Protein AF-A0A816UNJ0-F1 (afdb_monomer)

Foldseek 3Di:
DDDDDDDPPPDDPPPPDDDPPLDDDDDDDPVCQVVVVVVVCVVLVHDDDPLLEAEDACPDDLVNLVVQVCCSLAVPSGHHDYHPPVRYDPVSVVSNVVVNVVSVVVPRD

Radius of gyration: 15.41 Å; Cα contacts (8 Å, |Δi|>4): 72; chains: 1; bounding box: 51×32×36 Å

Sequence (109 aa):
MLTVQRAKQTKAIDVKNLPLKKILVVEKSHEGILRGILSLFQLTKGQPQVHHIFYCSDTTSWTEMRAFAYRCFYSQGALHQLIQPELLSALVQDQFTRFLHKLAKQQPK

pLDDT: mean 74.66, std 22.76, range [25.06, 97.19]

Organism: NCBI:txid392030

Mean predicted aligned error: 10.74 Å

Solvent-accessible surface area (backbone atoms only — not comparable to full-atom values): 7078 Å² total; per-residue (Å²): 136,88,83,82,79,74,82,79,70,84,62,86,78,70,93,64,93,64,82,78,71,95,71,87,89,82,92,64,58,82,92,37,44,69,59,51,56,52,50,52,28,62,74,69,73,42,81,88,47,77,92,30,54,45,78,49,34,71,80,54,50,60,69,57,53,53,54,49,50,50,48,56,51,67,46,82,93,59,75,62,44,78,39,58,68,83,41,37,40,72,68,44,50,53,54,48,52,56,47,51,53,53,51,65,73,64,63,64,117

Secondary structure (DSSP, 8-state):
---------SS----SS----S-------GGGHHHHHHHHHHHHTPPP-GGGEEE--TT--HHHHHHHHHHHHHSTT---EEE-GGGS-HHHHHHHHHHHHHHHHT---

Structure (mmCIF, N/CA/C/O backbone):
data_AF-A0A816UNJ0-F1
#
_entry.id   AF-A0A816UNJ0-F1
#
loop_
_atom_site.group_PDB
_atom_site.id
_atom_site.type_symbol
_atom_site.label_atom_id
_atom_site.label_alt_id
_atom_site.label_comp_id
_atom_site.label_asym_id
_atom_site.label_entity_id
_atom_site.label_seq_id
_atom_site.pdbx_PDB_ins_code
_atom_site.Cartn_x
_atom_site.Cartn_y
_atom_site.Cartn_z
_atom_site.occupancy
_atom_site.B_iso_or_equiv
_atom_site.auth_seq_id
_atom_site.auth_comp_id
_atom_site.auth_asym_id
_atom_site.auth_atom_id
_atom_site.pdbx_PDB_model_num
ATOM 1 N N . MET A 1 1 ? 34.160 7.193 11.539 1.00 28.81 1 MET A N 1
ATOM 2 C CA . MET A 1 1 ? 33.581 8.439 12.088 1.00 28.81 1 MET A CA 1
ATOM 3 C C . MET A 1 1 ? 32.114 8.474 11.662 1.00 28.81 1 MET A C 1
ATOM 5 O O . MET A 1 1 ? 31.850 8.555 10.472 1.00 28.81 1 MET A O 1
ATOM 9 N N . LEU A 1 2 ? 31.176 8.220 12.583 1.00 25.06 2 LEU A N 1
ATOM 10 C CA . LEU A 1 2 ? 29.743 8.056 12.286 1.00 25.06 2 LEU A CA 1
ATOM 11 C C . LEU A 1 2 ? 29.049 9.422 12.270 1.00 25.06 2 LEU A C 1
ATOM 13 O O . LEU A 1 2 ? 28.820 10.012 13.324 1.00 25.06 2 LEU A O 1
ATOM 17 N N . THR A 1 3 ? 28.691 9.907 11.084 1.00 25.92 3 THR A N 1
ATOM 18 C CA . THR A 1 3 ? 27.916 11.142 10.927 1.00 25.92 3 THR A CA 1
ATOM 19 C C . THR A 1 3 ? 26.438 10.786 10.809 1.00 25.92 3 THR A C 1
ATOM 21 O O . THR A 1 3 ? 25.934 10.461 9.737 1.00 25.92 3 THR A O 1
ATOM 24 N N . VAL A 1 4 ? 25.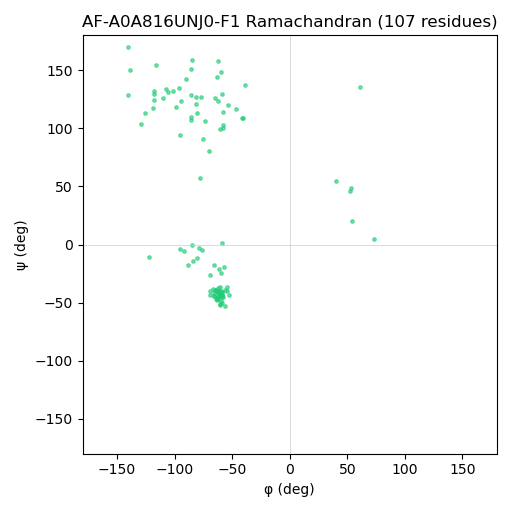738 10.809 11.942 1.00 33.47 4 VAL A N 1
ATOM 25 C CA . VAL A 1 4 ? 24.281 10.661 12.006 1.00 33.47 4 VAL A CA 1
ATOM 26 C C . VAL A 1 4 ? 23.645 11.954 11.497 1.00 33.47 4 VAL A C 1
ATOM 28 O O . VAL A 1 4 ? 23.654 12.970 12.190 1.00 33.47 4 VAL A O 1
ATOM 31 N N . GLN A 1 5 ? 23.077 11.933 10.290 1.00 28.61 5 GLN A N 1
ATOM 32 C CA . GLN A 1 5 ? 22.243 13.034 9.817 1.00 28.61 5 GLN A CA 1
ATOM 33 C C . GLN A 1 5 ? 20.802 12.835 10.296 1.00 28.61 5 GLN A C 1
ATOM 35 O O . GLN A 1 5 ? 20.090 11.916 9.892 1.00 28.61 5 GLN A O 1
ATOM 40 N N . ARG A 1 6 ? 20.424 13.716 11.229 1.00 30.94 6 ARG A N 1
ATOM 41 C CA . ARG A 1 6 ? 19.077 13.951 11.756 1.00 30.94 6 ARG A CA 1
ATOM 42 C C . ARG A 1 6 ? 18.021 13.872 10.656 1.00 30.94 6 ARG A C 1
ATOM 44 O O . ARG A 1 6 ? 18.165 14.487 9.602 1.00 30.94 6 ARG A O 1
ATOM 51 N N . ALA A 1 7 ? 16.907 13.220 10.984 1.00 31.23 7 ALA A N 1
ATOM 52 C CA . ALA A 1 7 ? 15.644 13.436 10.302 1.00 31.23 7 ALA A CA 1
ATOM 53 C C . ALA A 1 7 ? 15.403 14.948 10.180 1.00 31.23 7 ALA A C 1
ATOM 55 O O . ALA A 1 7 ? 15.289 15.643 11.193 1.00 31.23 7 ALA A O 1
ATOM 56 N N . LYS A 1 8 ? 15.351 15.465 8.948 1.00 28.70 8 LYS A N 1
ATOM 57 C CA . LYS A 1 8 ? 14.748 16.770 8.690 1.00 28.70 8 LYS A CA 1
ATOM 58 C C . LYS A 1 8 ? 13.289 16.649 9.123 1.00 28.70 8 LYS A C 1
ATOM 60 O O . LYS A 1 8 ? 12.468 16.078 8.417 1.00 28.70 8 LYS A O 1
ATOM 65 N N . GLN A 1 9 ? 12.995 17.140 10.324 1.00 34.03 9 GLN A N 1
ATOM 66 C CA . GLN A 1 9 ? 11.648 17.512 10.728 1.00 34.03 9 GLN A CA 1
ATOM 67 C C . GLN A 1 9 ? 11.171 18.566 9.733 1.00 34.03 9 GLN A C 1
ATOM 69 O O . GLN A 1 9 ? 11.543 19.738 9.823 1.00 34.03 9 GLN A O 1
ATOM 74 N N . THR A 1 10 ? 10.366 18.156 8.760 1.00 31.73 10 THR A N 1
ATOM 75 C CA . THR A 1 10 ? 9.608 19.071 7.913 1.00 31.73 10 THR A CA 1
ATOM 76 C C . THR A 1 10 ? 8.521 19.701 8.780 1.00 31.73 10 THR A C 1
ATOM 78 O O . THR A 1 10 ? 7.384 19.253 8.776 1.00 31.73 10 THR A O 1
ATOM 81 N N . LYS A 1 11 ? 8.914 20.720 9.559 1.00 27.59 11 LYS A N 1
ATOM 82 C CA . LYS A 1 11 ? 8.125 21.419 10.588 1.00 27.59 11 LYS A CA 1
ATOM 83 C C . LYS A 1 11 ? 7.656 20.498 11.724 1.00 27.59 11 LYS A C 1
ATOM 85 O O . LYS A 1 11 ? 7.230 19.371 11.519 1.00 27.59 11 LYS A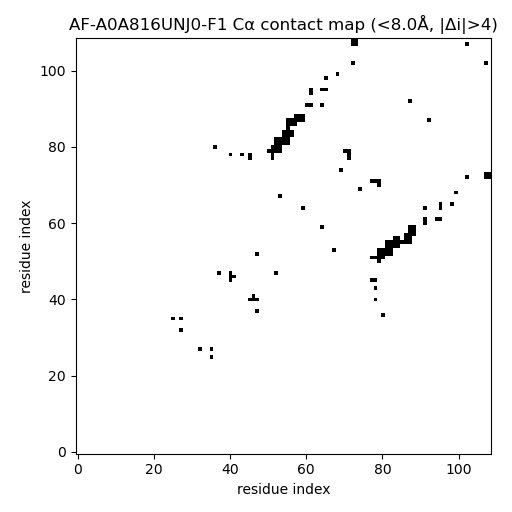 O 1
ATOM 90 N N . ALA A 1 12 ? 7.791 20.988 12.953 1.00 28.42 12 ALA A N 1
ATOM 91 C CA . ALA A 1 12 ? 7.327 20.334 14.168 1.00 28.42 12 ALA A CA 1
ATOM 92 C C . ALA A 1 12 ? 5.936 19.703 13.970 1.00 28.42 12 ALA A C 1
ATOM 94 O O . ALA A 1 12 ? 4.935 20.409 13.861 1.00 28.42 12 ALA A O 1
ATOM 95 N N . ILE A 1 13 ? 5.874 18.371 13.923 1.00 42.16 13 ILE A N 1
ATOM 96 C CA . ILE A 1 13 ? 4.634 17.668 14.229 1.00 42.16 13 ILE A CA 1
ATOM 97 C C . ILE A 1 13 ? 4.542 17.764 15.744 1.00 42.16 13 ILE A C 1
ATOM 99 O O . ILE A 1 13 ? 5.148 16.977 16.468 1.00 42.16 13 ILE A O 1
ATOM 103 N N . ASP A 1 14 ? 3.887 18.826 16.201 1.00 29.09 14 ASP A N 1
ATOM 104 C CA . ASP A 1 14 ? 3.458 18.979 17.579 1.00 29.09 14 ASP A CA 1
ATOM 105 C C . ASP A 1 14 ? 2.557 17.781 17.892 1.00 29.09 14 ASP A C 1
ATOM 107 O O . ASP A 1 14 ? 1.427 17.672 17.411 1.00 29.09 14 ASP A O 1
ATOM 111 N N . VAL A 1 15 ? 3.103 16.807 18.623 1.00 41.19 15 VAL A N 1
ATOM 112 C CA . VAL A 1 15 ? 2.379 15.626 19.107 1.00 41.19 15 VAL A CA 1
ATOM 113 C C . VAL A 1 15 ? 1.550 16.054 20.320 1.00 41.19 15 VAL A C 1
ATOM 115 O O . VAL A 1 15 ? 1.706 15.549 21.429 1.00 41.19 15 VAL A O 1
ATOM 118 N N . LYS A 1 16 ? 0.682 17.045 20.117 1.00 29.97 16 LYS A N 1
ATOM 119 C CA . LYS A 1 16 ? -0.340 17.478 21.063 1.00 29.97 16 LYS A CA 1
ATOM 120 C C . LYS A 1 16 ? -1.672 17.532 20.325 1.00 29.97 16 LYS A C 1
ATOM 122 O O . LYS A 1 16 ? -1.940 18.439 19.549 1.00 29.97 16 LYS A O 1
ATOM 127 N N . ASN A 1 17 ? -2.498 16.520 20.586 1.00 34.38 17 ASN A N 1
ATOM 128 C CA . ASN A 1 17 ? -3.949 16.524 20.381 1.00 34.38 17 ASN A CA 1
ATOM 129 C C . ASN A 1 17 ? -4.465 16.935 18.989 1.00 34.38 17 ASN A C 1
ATOM 131 O O . ASN A 1 17 ? -5.443 17.671 18.885 1.00 34.38 17 ASN A O 1
ATOM 135 N N . LEU A 1 18 ? -3.877 16.409 17.914 1.00 33.72 18 LEU A N 1
ATOM 136 C CA . LEU A 1 18 ? -4.534 16.389 16.604 1.00 33.72 18 LEU A CA 1
ATOM 137 C C . LEU A 1 18 ? -5.102 14.983 16.365 1.00 33.72 18 LEU A C 1
ATOM 139 O O . LEU A 1 18 ? -4.375 14.012 16.593 1.00 33.72 18 LEU A O 1
ATOM 143 N N . PRO A 1 19 ? -6.371 14.840 15.931 1.00 37.47 19 PRO A N 1
ATOM 144 C CA . PRO A 1 19 ? -6.943 13.535 15.616 1.00 37.47 19 PRO A CA 1
ATOM 145 C C . PRO A 1 19 ? -6.005 12.847 14.625 1.00 37.47 19 PRO A C 1
ATOM 147 O O . PRO A 1 19 ? -5.697 13.426 13.581 1.00 37.47 19 PRO A O 1
ATOM 150 N N . LEU A 1 20 ? -5.481 11.677 15.010 1.00 41.88 20 LEU A N 1
ATOM 151 C CA . LEU A 1 20 ? -4.479 10.915 14.261 1.00 41.88 20 LEU A CA 1
ATOM 152 C C . LEU A 1 20 ? -4.814 10.962 12.767 1.00 41.88 20 LEU A C 1
ATOM 154 O O . LEU A 1 20 ? -5.797 10.367 12.322 1.00 41.88 20 LEU A O 1
ATOM 158 N N . LYS A 1 21 ? -4.012 11.698 11.985 1.00 45.50 21 LYS A N 1
ATOM 159 C CA . LYS A 1 21 ? -4.106 11.645 10.526 1.00 45.50 21 LYS A CA 1
ATOM 160 C C . LYS A 1 21 ? -3.877 10.181 10.149 1.00 45.50 21 LYS A C 1
ATOM 162 O O . LYS A 1 21 ? -2.790 9.663 10.378 1.00 45.50 21 LYS A O 1
ATOM 167 N N . LYS A 1 22 ? -4.910 9.522 9.606 1.00 59.69 22 LYS A N 1
ATOM 168 C CA . LYS A 1 22 ? -4.972 8.074 9.307 1.00 59.69 22 LYS A CA 1
ATOM 169 C C . LYS A 1 22 ? -3.880 7.575 8.325 1.00 59.69 22 LYS A C 1
ATOM 171 O O . LYS A 1 22 ? -3.875 6.401 7.979 1.00 59.69 22 LYS A O 1
ATOM 176 N N . ILE A 1 23 ? -2.979 8.442 7.847 1.00 63.88 23 ILE A N 1
ATOM 177 C CA . ILE A 1 23 ? -1.970 8.154 6.818 1.00 63.88 23 ILE A CA 1
ATOM 178 C C . 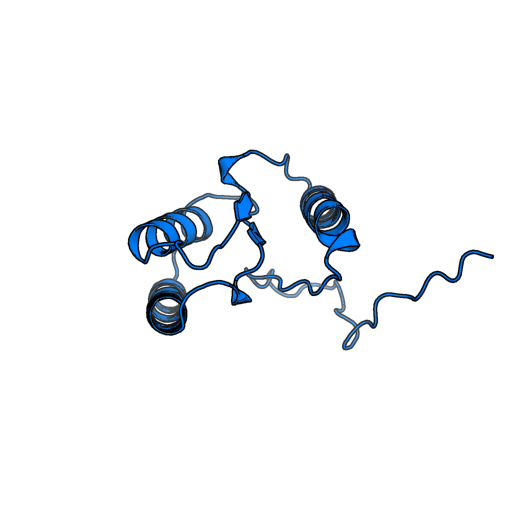ILE A 1 23 ? -0.645 8.839 7.190 1.00 63.88 23 ILE A C 1
ATOM 180 O O . ILE A 1 23 ? -0.617 10.047 7.435 1.00 63.88 23 ILE A O 1
ATOM 184 N N . LEU A 1 24 ? 0.450 8.071 7.192 1.00 65.44 24 LEU A N 1
ATOM 185 C CA . LEU A 1 24 ? 1.824 8.539 7.401 1.00 65.44 24 LEU A CA 1
ATOM 186 C C . LEU A 1 24 ? 2.651 8.240 6.145 1.00 65.44 24 LEU A C 1
ATOM 188 O O . LEU A 1 24 ? 2.624 7.116 5.650 1.00 65.44 24 LEU A O 1
ATOM 192 N N . VAL A 1 25 ? 3.400 9.227 5.655 1.00 67.38 25 VAL A N 1
ATOM 193 C CA . VAL A 1 25 ? 4.360 9.053 4.553 1.00 67.38 25 VAL A CA 1
ATOM 194 C C . VAL A 1 25 ? 5.762 9.174 5.133 1.00 67.38 25 VAL A C 1
ATOM 196 O O . VAL A 1 25 ? 6.065 10.153 5.817 1.00 67.38 25 VAL A O 1
ATOM 199 N N . VAL A 1 26 ? 6.605 8.168 4.897 1.00 69.56 26 VAL A N 1
ATOM 200 C CA . VAL A 1 26 ? 7.983 8.136 5.394 1.00 69.56 26 VAL A CA 1
ATOM 201 C C . VAL A 1 26 ? 8.932 7.913 4.229 1.00 69.56 26 VAL A C 1
ATOM 203 O O . VAL A 1 26 ? 8.964 6.838 3.641 1.00 69.56 26 VAL A O 1
ATOM 206 N N . GLU A 1 27 ? 9.743 8.923 3.938 1.00 66.12 27 GLU A N 1
ATOM 207 C CA . GLU A 1 27 ? 10.812 8.830 2.948 1.00 66.12 27 GLU A CA 1
ATOM 208 C C . GLU A 1 27 ? 12.081 8.267 3.604 1.00 66.12 27 GLU A C 1
ATOM 210 O O . GLU A 1 27 ? 12.534 8.742 4.655 1.00 66.12 27 GLU A O 1
ATOM 215 N N . LYS A 1 28 ? 12.659 7.226 3.000 1.00 67.00 28 LYS A N 1
ATOM 216 C CA . LYS A 1 28 ? 13.928 6.615 3.417 1.00 67.00 28 LYS A CA 1
ATOM 217 C C . LYS A 1 28 ? 14.767 6.276 2.192 1.00 67.00 28 LYS A C 1
ATOM 219 O O . LYS A 1 28 ? 14.227 5.953 1.141 1.00 67.00 28 LYS A O 1
ATOM 224 N N . SER A 1 29 ? 16.090 6.304 2.354 1.00 69.38 29 SER A N 1
ATOM 225 C CA . SER A 1 29 ? 16.998 5.661 1.404 1.00 69.38 29 SER A CA 1
ATOM 226 C C . SER A 1 29 ? 16.751 4.148 1.377 1.00 69.38 29 SER A C 1
ATOM 228 O O . SER A 1 29 ? 16.238 3.587 2.349 1.00 69.38 29 SER A O 1
ATOM 230 N N . HIS A 1 30 ? 17.149 3.482 0.291 1.00 65.12 30 HIS A N 1
ATOM 231 C CA . HIS A 1 30 ? 16.939 2.042 0.099 1.00 65.12 30 HIS A CA 1
ATOM 232 C C . HIS A 1 30 ? 17.460 1.199 1.283 1.00 65.12 30 HIS A C 1
ATOM 234 O O . HIS A 1 30 ? 16.742 0.360 1.823 1.00 65.12 30 HIS A O 1
ATOM 240 N N . GLU A 1 31 ? 18.653 1.516 1.795 1.00 70.88 31 GLU A N 1
ATOM 241 C CA . GLU A 1 31 ? 19.258 0.849 2.963 1.00 70.88 31 GLU A CA 1
ATOM 242 C C . GLU A 1 31 ? 18.493 1.081 4.284 1.00 70.88 31 GLU A C 1
ATOM 244 O O . GLU A 1 31 ? 18.664 0.360 5.268 1.00 70.88 31 GLU A O 1
ATOM 249 N N . GLY A 1 32 ? 17.637 2.105 4.328 1.00 76.38 32 GLY A N 1
ATOM 250 C CA . GLY A 1 32 ? 16.869 2.509 5.501 1.00 76.38 32 GLY A CA 1
ATOM 251 C C . GLY A 1 32 ? 15.450 1.945 5.569 1.00 76.38 32 GLY A C 1
ATOM 252 O O . GLY A 1 32 ? 14.780 2.190 6.575 1.00 76.38 32 GLY A O 1
ATOM 253 N N . ILE A 1 33 ? 14.981 1.211 4.550 1.00 80.38 33 ILE A N 1
ATOM 254 C CA . ILE A 1 33 ? 13.584 0.750 4.449 1.00 80.38 33 ILE A CA 1
ATOM 255 C C . ILE A 1 33 ? 13.211 -0.150 5.630 1.00 80.38 33 ILE A C 1
ATOM 257 O O . ILE A 1 33 ? 12.249 0.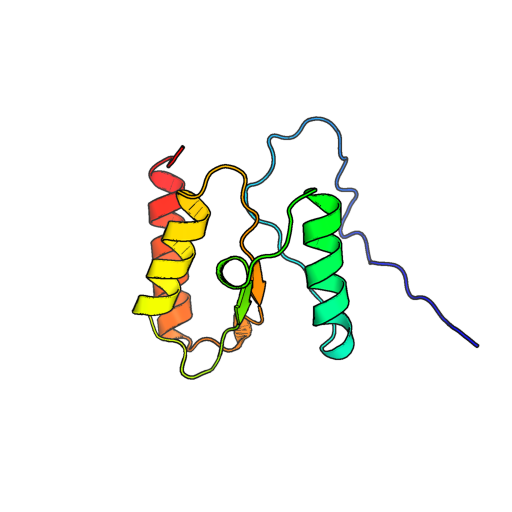144 6.337 1.00 80.38 33 ILE A O 1
ATOM 261 N N . LEU A 1 34 ? 14.006 -1.188 5.920 1.00 81.25 34 LEU A N 1
ATOM 262 C CA . LEU A 1 34 ? 13.733 -2.112 7.033 1.00 81.25 34 LEU A CA 1
ATOM 263 C C . LEU A 1 34 ? 13.665 -1.386 8.383 1.00 81.25 34 LEU A C 1
ATOM 265 O O . LEU A 1 34 ? 12.752 -1.615 9.176 1.00 81.25 34 LEU A O 1
ATOM 269 N N . ARG A 1 35 ? 14.596 -0.455 8.632 1.00 82.12 35 ARG A N 1
ATOM 270 C CA . ARG A 1 35 ? 14.582 0.362 9.856 1.00 82.12 35 ARG A CA 1
ATOM 271 C C . ARG A 1 35 ? 13.347 1.256 9.910 1.00 82.12 35 ARG A C 1
ATOM 273 O O . ARG A 1 35 ? 12.770 1.413 10.983 1.00 82.12 35 ARG A O 1
ATOM 280 N N . GLY A 1 36 ? 12.939 1.828 8.777 1.00 82.19 36 GLY A N 1
ATOM 281 C CA . GLY A 1 36 ? 11.713 2.614 8.647 1.00 82.19 36 GLY A CA 1
ATOM 282 C C . GLY A 1 36 ? 10.468 1.808 9.012 1.00 82.19 36 GLY A C 1
ATOM 283 O O . GLY A 1 36 ? 9.707 2.235 9.880 1.00 82.19 36 GLY A O 1
ATOM 284 N N . ILE A 1 37 ? 10.326 0.614 8.428 1.00 84.31 37 ILE A N 1
ATOM 285 C CA . ILE A 1 37 ? 9.209 -0.305 8.685 1.00 84.31 37 ILE A CA 1
ATOM 286 C C . ILE A 1 37 ? 9.108 -0.630 10.176 1.00 84.31 37 ILE A C 1
ATOM 288 O O . ILE A 1 37 ? 8.049 -0.445 10.781 1.00 84.31 37 ILE A O 1
ATOM 292 N N . LEU A 1 38 ? 10.213 -1.081 10.780 1.00 84.31 38 LEU A N 1
ATOM 293 C CA . LEU A 1 38 ? 10.246 -1.496 12.185 1.00 84.31 38 LEU A CA 1
ATOM 294 C C . LEU A 1 38 ? 9.985 -0.326 13.142 1.00 84.31 38 LEU A C 1
ATOM 296 O O . LEU A 1 38 ? 9.250 -0.482 14.116 1.00 84.31 38 LEU A O 1
ATOM 300 N N . SER A 1 39 ? 10.522 0.858 12.835 1.00 83.75 39 SER A N 1
ATOM 301 C CA . SER A 1 39 ? 10.317 2.062 13.653 1.00 83.75 39 SER A CA 1
ATOM 302 C C . SER A 1 39 ? 8.843 2.472 13.705 1.00 83.75 39 SER A C 1
ATOM 304 O O . SER A 1 39 ? 8.362 2.900 14.751 1.00 83.75 39 SER A O 1
ATOM 306 N N . LEU A 1 40 ? 8.103 2.324 12.600 1.00 82.56 40 LEU A N 1
ATOM 307 C CA . LEU A 1 40 ? 6.676 2.649 12.547 1.00 82.56 40 LEU A CA 1
ATOM 308 C C . LEU A 1 40 ? 5.821 1.676 13.368 1.00 82.56 40 LEU A C 1
ATOM 310 O O . LEU A 1 40 ? 4.911 2.108 14.078 1.00 82.56 40 LEU A O 1
ATOM 314 N N . PHE A 1 41 ? 6.131 0.379 13.334 1.00 85.38 41 PHE A N 1
ATOM 315 C CA . PHE A 1 41 ? 5.461 -0.603 14.193 1.00 85.38 41 PHE A CA 1
ATOM 316 C C . PHE A 1 41 ? 5.761 -0.369 15.676 1.00 85.38 41 PHE A C 1
ATOM 318 O O . PHE A 1 41 ? 4.845 -0.380 16.497 1.00 85.38 41 PHE A O 1
ATOM 325 N N . GLN A 1 42 ? 7.011 -0.047 16.016 1.00 84.19 42 GLN A N 1
ATOM 326 C CA . GLN A 1 42 ? 7.386 0.303 17.386 1.00 84.19 42 GLN A CA 1
ATOM 327 C C . GLN A 1 42 ? 6.646 1.559 17.877 1.00 84.19 42 GLN A C 1
ATOM 329 O O . GLN A 1 42 ? 6.131 1.569 18.995 1.00 84.19 42 GLN A O 1
ATOM 334 N N . LEU A 1 43 ? 6.539 2.597 17.038 1.00 81.88 43 LEU A N 1
ATOM 335 C CA . LEU A 1 43 ? 5.829 3.838 17.364 1.00 81.88 43 LEU A CA 1
ATOM 336 C C . LEU A 1 43 ? 4.328 3.607 17.590 1.00 81.88 43 LEU A C 1
ATOM 338 O O . LEU A 1 43 ? 3.738 4.186 18.499 1.00 81.88 43 LEU A O 1
ATOM 342 N N . THR A 1 44 ? 3.714 2.753 16.771 1.00 78.94 44 THR A N 1
ATOM 343 C CA . THR A 1 44 ? 2.279 2.432 16.846 1.00 78.94 44 THR A CA 1
ATOM 344 C C . THR A 1 44 ? 1.953 1.332 17.856 1.00 78.94 44 THR A C 1
ATOM 346 O O . THR A 1 44 ? 0.783 1.006 18.034 1.00 78.94 44 THR A O 1
ATOM 349 N N . LYS A 1 45 ? 2.965 0.775 18.541 1.00 80.94 45 LYS A N 1
ATOM 350 C CA . LYS A 1 45 ? 2.850 -0.385 19.444 1.00 80.94 45 LYS A CA 1
ATOM 351 C C . LYS A 1 45 ? 2.200 -1.614 18.783 1.00 80.94 45 LYS A C 1
ATOM 353 O O . LYS A 1 45 ? 1.697 -2.492 19.480 1.00 80.94 45 LYS A O 1
ATOM 358 N N . GLY A 1 46 ? 2.203 -1.679 17.452 1.00 78.31 46 GLY A N 1
ATOM 359 C CA . GLY A 1 46 ? 1.648 -2.788 16.682 1.00 78.31 46 GLY A CA 1
ATOM 360 C C . GLY A 1 46 ? 2.698 -3.863 16.431 1.00 78.31 46 GLY A C 1
ATOM 361 O O . GLY A 1 46 ? 3.859 -3.551 16.167 1.00 78.31 46 GLY A O 1
ATOM 362 N N . GLN A 1 47 ? 2.301 -5.135 16.471 1.00 81.19 47 GLN A N 1
ATOM 363 C CA . GLN A 1 47 ? 3.175 -6.213 16.013 1.00 81.19 47 GLN A CA 1
ATOM 364 C C . GLN A 1 47 ? 3.106 -6.328 14.479 1.00 81.19 47 GLN A C 1
ATOM 366 O O . GLN A 1 47 ? 2.007 -6.431 13.921 1.00 81.19 47 GLN A O 1
ATOM 371 N N . PRO A 1 48 ? 4.251 -6.306 13.771 1.00 79.81 48 PRO A N 1
ATOM 372 C CA . PRO A 1 48 ? 4.266 -6.512 12.331 1.00 79.81 48 PRO A CA 1
ATOM 373 C C . PRO A 1 48 ? 3.796 -7.930 12.006 1.00 79.81 48 PRO A C 1
ATOM 375 O O . PRO A 1 48 ? 4.349 -8.909 12.499 1.00 79.81 48 PRO A O 1
ATOM 378 N N . GLN A 1 49 ? 2.797 -8.036 11.136 1.00 84.75 49 GLN A N 1
ATOM 379 C CA . GLN A 1 49 ? 2.395 -9.293 10.515 1.00 84.75 49 GLN A CA 1
ATOM 380 C C . GLN A 1 49 ? 2.627 -9.172 9.013 1.00 84.75 49 GLN A C 1
ATOM 382 O O . GLN A 1 49 ? 2.614 -8.068 8.469 1.00 84.75 49 GLN A O 1
ATOM 387 N N . VAL A 1 50 ? 2.833 -10.297 8.327 1.00 81.69 50 VAL A N 1
ATOM 388 C CA . VAL A 1 50 ? 3.161 -10.299 6.888 1.00 81.69 50 VAL A CA 1
ATOM 389 C C . VAL A 1 50 ? 2.120 -9.522 6.074 1.00 81.69 50 VAL A C 1
ATOM 391 O O . VAL A 1 50 ? 2.476 -8.724 5.219 1.00 81.69 50 VAL A O 1
ATOM 394 N N . HIS A 1 51 ? 0.833 -9.653 6.400 1.00 83.00 51 HIS A N 1
ATOM 395 C CA . HIS A 1 51 ? -0.249 -8.960 5.692 1.00 83.00 51 HIS A CA 1
ATOM 396 C C . HIS A 1 51 ? -0.398 -7.463 6.044 1.00 83.00 51 HIS A C 1
ATOM 398 O O . HIS A 1 51 ? -1.227 -6.767 5.447 1.00 83.00 51 HIS A O 1
ATOM 404 N N . HIS A 1 52 ? 0.381 -6.954 7.005 1.00 88.31 52 HIS A N 1
ATOM 405 C CA . HIS A 1 52 ? 0.462 -5.529 7.332 1.00 88.31 52 HIS A CA 1
ATOM 406 C C . HIS A 1 52 ? 1.443 -4.773 6.431 1.00 88.31 52 HIS A C 1
ATOM 408 O O . HIS A 1 52 ? 1.407 -3.547 6.403 1.00 88.31 52 HIS A O 1
ATOM 414 N N . ILE A 1 53 ? 2.304 -5.467 5.687 1.00 90.62 53 ILE A N 1
ATOM 415 C CA . ILE A 1 53 ? 3.304 -4.853 4.814 1.00 90.62 53 ILE A CA 1
ATOM 416 C C . ILE A 1 53 ? 2.993 -5.272 3.381 1.00 90.62 53 ILE A C 1
ATOM 418 O O . ILE A 1 53 ? 2.906 -6.459 3.082 1.00 90.62 53 ILE A O 1
ATOM 422 N N . PHE A 1 54 ? 2.824 -4.301 2.490 1.00 92.94 54 PHE A N 1
ATOM 423 C CA . PHE A 1 54 ? 2.634 -4.550 1.067 1.00 92.94 54 PHE A CA 1
ATOM 424 C C . PHE A 1 54 ? 3.773 -3.903 0.286 1.00 92.94 54 PHE A C 1
ATOM 426 O O . PHE A 1 54 ? 3.937 -2.685 0.332 1.00 92.94 54 PHE A O 1
ATOM 433 N N . TYR A 1 55 ? 4.567 -4.717 -0.403 1.00 92.12 55 TYR A N 1
ATOM 434 C CA . TYR A 1 55 ? 5.673 -4.255 -1.236 1.00 92.12 55 TYR A CA 1
ATOM 435 C C . TYR A 1 55 ? 5.205 -4.101 -2.681 1.00 92.12 55 TYR A C 1
ATOM 437 O O . TYR A 1 55 ? 4.685 -5.054 -3.256 1.00 92.12 55 TYR A O 1
ATOM 445 N N . CYS A 1 56 ? 5.362 -2.905 -3.246 1.00 93.75 56 CYS A N 1
ATOM 446 C CA . CYS A 1 56 ? 4.961 -2.625 -4.618 1.00 93.75 56 CYS A CA 1
ATOM 447 C C . CYS A 1 56 ? 6.067 -2.995 -5.607 1.00 93.75 56 CYS A C 1
ATOM 449 O O . CYS A 1 56 ? 7.256 -2.895 -5.318 1.00 93.75 56 CYS A O 1
ATOM 451 N N . SER A 1 57 ? 5.642 -3.353 -6.807 1.00 94.31 57 SER A N 1
ATOM 452 C CA . SER A 1 57 ? 6.465 -3.627 -7.979 1.00 94.31 57 SER A CA 1
ATOM 453 C C . SER A 1 57 ? 5.783 -3.066 -9.228 1.00 94.31 57 SER A C 1
ATOM 455 O O . SER A 1 57 ? 4.599 -2.716 -9.207 1.00 94.31 57 SER A O 1
ATOM 457 N N . ASP A 1 58 ? 6.508 -3.060 -10.341 1.00 93.62 58 ASP A N 1
ATOM 458 C CA . ASP A 1 58 ? 5.989 -2.751 -11.680 1.00 93.62 58 ASP A CA 1
ATOM 459 C C . ASP A 1 58 ? 4.859 -3.694 -12.139 1.00 93.62 58 ASP A C 1
ATOM 461 O O . ASP A 1 58 ? 4.010 -3.327 -12.950 1.00 93.62 58 ASP A O 1
ATOM 465 N N . THR A 1 59 ? 4.827 -4.898 -11.575 1.00 96.00 59 THR A N 1
ATOM 466 C CA . THR A 1 59 ? 3.839 -5.956 -11.814 1.00 96.00 59 THR A CA 1
ATOM 467 C C . THR A 1 59 ? 2.650 -5.919 -10.855 1.00 96.00 59 THR A C 1
ATOM 469 O O . THR A 1 59 ? 1.698 -6.675 -11.045 1.00 96.00 59 THR A O 1
ATOM 472 N N . THR A 1 60 ? 2.664 -5.041 -9.846 1.00 96.94 60 THR A N 1
ATOM 473 C CA . THR A 1 60 ? 1.557 -4.917 -8.891 1.00 96.94 60 THR A CA 1
ATOM 474 C C . THR A 1 60 ? 0.277 -4.486 -9.605 1.00 96.94 60 THR A C 1
ATOM 476 O O . THR A 1 60 ? 0.205 -3.436 -10.250 1.00 96.94 60 THR A O 1
ATOM 479 N N . SER A 1 61 ? -0.767 -5.293 -9.457 1.00 97.19 61 SER A N 1
ATOM 480 C CA . SER A 1 61 ? -2.046 -5.107 -10.126 1.00 97.19 61 SER A CA 1
ATOM 481 C C . SER A 1 61 ? -2.979 -4.157 -9.377 1.00 97.19 61 SER A C 1
ATOM 483 O O . SER A 1 61 ? -2.927 -3.978 -8.155 1.00 97.19 61 SER A O 1
ATOM 485 N N . TRP A 1 62 ? -3.945 -3.607 -10.115 1.00 96.38 62 TRP A N 1
ATOM 486 C CA . TRP A 1 62 ? -5.032 -2.823 -9.531 1.00 96.38 62 TRP A CA 1
ATOM 487 C C . TRP A 1 62 ? -5.817 -3.599 -8.456 1.00 96.38 62 TRP A C 1
ATOM 489 O O . TRP A 1 62 ? -6.192 -3.051 -7.416 1.00 96.38 62 TRP A O 1
ATOM 499 N N . THR A 1 63 ? -6.046 -4.895 -8.679 1.00 96.88 63 THR A N 1
ATOM 500 C CA . THR A 1 63 ? -6.790 -5.756 -7.751 1.00 96.88 63 THR A CA 1
ATOM 501 C C . THR A 1 63 ? -6.091 -5.866 -6.398 1.00 96.88 63 THR A C 1
ATOM 503 O O . THR A 1 63 ? -6.754 -5.775 -5.361 1.00 96.88 63 THR A O 1
ATOM 506 N N . GLU A 1 64 ? -4.765 -6.006 -6.395 1.00 96.19 64 GLU A N 1
ATOM 507 C CA . GLU A 1 64 ? -3.962 -6.073 -5.172 1.00 96.19 64 GLU A CA 1
ATOM 508 C C . GLU A 1 64 ? -3.998 -4.753 -4.399 1.00 96.19 64 GLU A C 1
ATOM 510 O O . GLU A 1 64 ? -4.246 -4.756 -3.191 1.00 96.19 64 GLU A O 1
ATOM 515 N N . MET A 1 65 ? -3.862 -3.623 -5.099 1.00 96.12 65 MET A N 1
ATOM 516 C CA . MET A 1 65 ? -3.942 -2.289 -4.495 1.00 96.12 65 MET A CA 1
ATOM 517 C C . MET A 1 65 ? -5.307 -2.013 -3.869 1.00 96.12 65 MET A C 1
ATOM 519 O O . MET A 1 65 ? -5.405 -1.473 -2.763 1.00 96.12 65 MET A O 1
ATOM 523 N N . ARG A 1 66 ? -6.382 -2.443 -4.535 1.00 95.25 66 ARG A N 1
ATOM 524 C CA . ARG A 1 66 ? -7.737 -2.353 -3.991 1.00 95.25 66 ARG A CA 1
ATOM 525 C C . ARG A 1 66 ? -7.881 -3.191 -2.718 1.00 95.25 66 ARG A C 1
ATOM 527 O O . ARG A 1 66 ? -8.421 -2.699 -1.729 1.00 95.25 66 ARG A O 1
ATOM 534 N N . ALA A 1 67 ? -7.387 -4.432 -2.723 1.00 93.00 67 ALA A N 1
ATOM 535 C CA . ALA A 1 67 ? -7.411 -5.305 -1.549 1.00 93.00 67 ALA A CA 1
ATOM 536 C C . ALA A 1 67 ? -6.594 -4.724 -0.383 1.00 93.00 67 ALA A C 1
ATOM 538 O O . ALA A 1 67 ? -7.040 -4.771 0.764 1.00 93.00 67 ALA A O 1
ATOM 539 N N . PHE A 1 68 ? -5.433 -4.131 -0.672 1.00 93.38 68 PHE A N 1
ATOM 540 C CA . PHE A 1 68 ? -4.623 -3.430 0.319 1.00 93.38 68 PHE A CA 1
ATOM 541 C C . PHE A 1 68 ? -5.383 -2.259 0.952 1.00 93.38 68 PHE A C 1
ATOM 543 O O . PHE A 1 68 ? -5.501 -2.215 2.174 1.00 93.38 68 PHE A O 1
ATOM 550 N N . ALA A 1 69 ? -5.975 -1.366 0.153 1.00 91.06 69 ALA A N 1
ATOM 551 C CA . ALA A 1 69 ? -6.755 -0.249 0.690 1.00 91.06 69 ALA A CA 1
ATOM 552 C C . ALA A 1 69 ? -7.933 -0.713 1.559 1.00 91.06 69 ALA A C 1
ATOM 554 O O . ALA A 1 69 ? -8.155 -0.145 2.625 1.00 91.06 69 ALA A O 1
ATOM 555 N N . TYR A 1 70 ? -8.657 -1.767 1.173 1.00 89.88 70 TYR A N 1
ATOM 556 C CA . TYR A 1 70 ? -9.709 -2.316 2.034 1.00 89.88 70 TYR A CA 1
ATOM 557 C C . TYR A 1 70 ? -9.170 -2.775 3.395 1.00 89.88 70 TYR A C 1
ATOM 559 O O . TYR A 1 70 ? -9.766 -2.454 4.419 1.00 89.88 70 TYR A O 1
ATOM 567 N N . ARG A 1 71 ? -8.018 -3.452 3.444 1.00 88.25 71 ARG A N 1
ATOM 568 C CA . ARG A 1 71 ? -7.395 -3.805 4.730 1.00 88.25 71 ARG A CA 1
ATOM 569 C C . ARG A 1 71 ? -7.086 -2.557 5.560 1.00 88.25 71 ARG A C 1
ATOM 571 O O . ARG A 1 71 ? -7.470 -2.507 6.720 1.00 88.25 71 ARG A O 1
ATOM 578 N N . CYS A 1 72 ? -6.511 -1.519 4.952 1.00 86.25 72 CYS A N 1
ATOM 579 C CA . CYS A 1 72 ? -6.193 -0.268 5.650 1.00 86.25 72 CYS A CA 1
ATOM 580 C C . CYS A 1 72 ? -7.418 0.439 6.247 1.00 86.25 72 CYS A C 1
ATOM 582 O O . CYS A 1 72 ? -7.329 0.997 7.334 1.00 86.25 72 CYS A O 1
ATOM 584 N N . PHE A 1 73 ? -8.542 0.464 5.528 1.00 84.69 73 PHE A N 1
ATOM 585 C CA . PHE A 1 73 ? -9.722 1.233 5.936 1.00 84.69 73 PHE A CA 1
ATOM 586 C C . PHE A 1 73 ? -10.691 0.473 6.846 1.00 84.69 73 PHE A C 1
ATOM 588 O O . PHE A 1 73 ? -11.523 1.114 7.478 1.00 84.69 73 PHE A O 1
ATOM 595 N N . TYR A 1 74 ? -10.611 -0.860 6.896 1.00 84.25 74 TYR A N 1
ATOM 596 C CA . TYR A 1 74 ? -11.564 -1.691 7.640 1.00 84.25 74 TYR A CA 1
ATOM 597 C C . TYR A 1 74 ? -10.913 -2.577 8.715 1.00 84.25 74 TYR A C 1
ATOM 599 O O . TYR A 1 74 ? -11.629 -3.145 9.538 1.00 84.25 74 TYR A O 1
ATOM 607 N N . SER A 1 75 ? -9.581 -2.690 8.749 1.00 82.38 75 SER A N 1
ATOM 608 C CA . SER A 1 75 ? -8.868 -3.336 9.855 1.00 82.38 75 SER A CA 1
ATOM 609 C C . SER A 1 75 ? -8.733 -2.361 11.024 1.00 82.38 75 SER A C 1
ATOM 611 O O . SER A 1 75 ? -8.061 -1.332 10.925 1.00 82.38 75 SER A O 1
ATOM 613 N N . GLN A 1 76 ? -9.394 -2.654 12.143 1.00 76.38 76 GLN A N 1
ATOM 614 C CA . GLN A 1 76 ? -9.370 -1.776 13.310 1.00 76.38 76 GLN A CA 1
ATOM 615 C C . GLN A 1 76 ? -8.049 -1.909 14.072 1.00 76.38 76 GLN A C 1
ATOM 617 O O . GLN A 1 76 ? -7.652 -3.001 14.469 1.00 76.38 76 GLN A O 1
ATOM 622 N N . GLY A 1 77 ? -7.380 -0.778 14.309 1.00 73.81 77 GLY A N 1
ATOM 623 C CA . GLY A 1 77 ? -6.198 -0.706 15.175 1.00 73.81 77 GLY A CA 1
ATOM 624 C C . GLY A 1 77 ? -4.915 -1.312 14.595 1.00 73.81 77 GLY A C 1
ATOM 625 O O . GLY A 1 77 ? -3.904 -1.341 15.293 1.00 73.81 77 GLY A O 1
ATOM 626 N N . ALA A 1 78 ? -4.924 -1.763 13.337 1.00 82.50 78 ALA A N 1
ATOM 627 C CA . ALA A 1 78 ? -3.745 -2.289 12.660 1.00 82.50 78 ALA A CA 1
ATOM 628 C C . ALA A 1 78 ? -3.059 -1.214 11.806 1.00 82.50 78 ALA A C 1
ATOM 630 O O . ALA A 1 78 ? -3.697 -0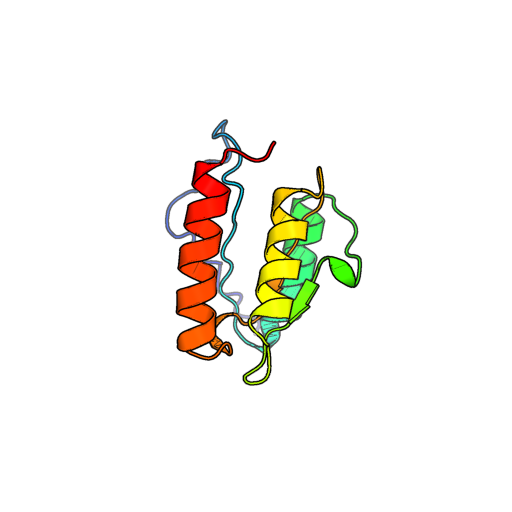.498 11.032 1.00 82.50 78 ALA A O 1
ATOM 631 N N . LEU A 1 79 ? -1.731 -1.129 11.910 1.00 86.38 79 LEU A N 1
ATOM 632 C CA . LEU A 1 79 ? -0.922 -0.347 10.981 1.00 86.38 79 LEU A CA 1
ATOM 633 C C . LEU A 1 79 ? -0.678 -1.170 9.714 1.00 86.38 79 LEU A C 1
ATOM 635 O O . LEU A 1 79 ? -0.038 -2.216 9.780 1.00 86.38 79 LEU A O 1
ATOM 639 N N . HIS A 1 80 ? -1.106 -0.652 8.566 1.00 89.19 80 HIS A N 1
ATOM 640 C CA . HIS A 1 80 ? -0.756 -1.187 7.253 1.00 89.19 80 HIS A CA 1
ATOM 641 C C . HIS A 1 80 ? 0.230 -0.248 6.546 1.00 89.19 80 HIS A C 1
ATOM 643 O O . HIS A 1 80 ? 0.033 0.967 6.531 1.00 89.19 80 HIS A O 1
ATOM 649 N N . GLN A 1 81 ? 1.291 -0.802 5.960 1.00 89.88 81 GLN A N 1
ATOM 650 C CA . GLN A 1 81 ? 2.352 -0.057 5.286 1.00 89.88 81 GLN A CA 1
ATOM 651 C C . GLN A 1 81 ? 2.420 -0.435 3.809 1.00 89.88 81 GLN A C 1
ATOM 653 O O . GLN A 1 81 ? 2.496 -1.615 3.465 1.00 89.88 81 GLN A O 1
ATOM 658 N N . LEU A 1 82 ? 2.422 0.586 2.955 1.00 92.00 82 LEU A N 1
ATOM 659 C CA . LEU A 1 82 ? 2.681 0.454 1.528 1.00 92.00 82 LEU A CA 1
ATOM 660 C C . LEU A 1 82 ? 4.140 0.832 1.269 1.00 92.00 82 LEU A C 1
ATOM 662 O O . LEU A 1 82 ? 4.546 1.955 1.566 1.00 92.00 82 LEU A O 1
ATOM 666 N N . ILE A 1 83 ? 4.925 -0.109 0.761 1.00 90.94 83 ILE A N 1
ATOM 667 C CA . ILE A 1 83 ? 6.365 0.034 0.562 1.00 90.94 83 ILE A CA 1
ATOM 668 C C . ILE A 1 83 ? 6.644 0.219 -0.925 1.00 90.94 83 ILE A C 1
ATOM 670 O O . ILE A 1 83 ? 6.141 -0.541 -1.751 1.00 90.94 83 ILE A O 1
ATOM 674 N N . GLN A 1 84 ? 7.446 1.235 -1.233 1.00 89.88 84 GLN A N 1
ATOM 675 C CA . GLN A 1 84 ? 7.823 1.649 -2.586 1.00 89.88 84 GLN A CA 1
ATOM 676 C C . GLN A 1 84 ? 6.651 1.914 -3.554 1.00 89.88 84 GLN A C 1
ATOM 678 O O . GLN A 1 84 ? 6.664 1.416 -4.682 1.00 89.88 84 GLN A O 1
ATOM 683 N N . PRO A 1 85 ? 5.619 2.688 -3.158 1.00 90.88 85 PRO A N 1
ATOM 684 C CA . PRO A 1 85 ? 4.481 2.989 -4.032 1.00 90.88 85 PRO A CA 1
ATOM 685 C C . PRO A 1 85 ? 4.873 3.652 -5.363 1.00 90.88 85 PRO A C 1
ATOM 687 O O . PRO A 1 85 ? 4.101 3.599 -6.316 1.00 90.88 85 PRO A O 1
ATOM 690 N N . GLU A 1 86 ? 6.066 4.242 -5.452 1.00 89.12 86 GLU A N 1
ATOM 691 C CA . GLU A 1 86 ? 6.638 4.798 -6.678 1.00 89.12 86 GLU A CA 1
ATOM 692 C C . GLU A 1 86 ? 6.863 3.765 -7.795 1.00 89.12 86 GLU A C 1
ATOM 694 O O . GLU A 1 86 ? 6.933 4.153 -8.958 1.00 89.12 86 GLU A O 1
ATOM 699 N N . LEU A 1 87 ? 6.948 2.468 -7.470 1.00 93.31 87 LEU A N 1
ATOM 700 C CA . LEU A 1 87 ? 7.141 1.393 -8.454 1.00 93.31 87 LEU A CA 1
ATOM 701 C C . LEU A 1 87 ? 5.850 0.980 -9.171 1.00 93.31 87 LEU A C 1
ATOM 703 O O . LEU A 1 87 ? 5.903 0.260 -10.164 1.00 93.31 87 LEU A O 1
ATOM 707 N N . LEU A 1 88 ? 4.688 1.426 -8.689 1.00 95.19 88 LEU A N 1
ATOM 708 C CA . LEU A 1 88 ? 3.409 1.150 -9.336 1.00 95.19 88 LEU A CA 1
ATOM 709 C C . LEU A 1 88 ? 3.361 1.790 -10.729 1.00 95.19 88 LEU A C 1
ATOM 711 O O . LEU A 1 88 ? 3.809 2.921 -10.914 1.00 95.19 88 LEU A O 1
ATOM 715 N N . SER A 1 89 ? 2.728 1.128 -11.699 1.00 95.75 89 SER A N 1
ATOM 716 C CA . SER A 1 89 ? 2.467 1.762 -12.998 1.00 95.75 89 SER A CA 1
ATOM 717 C C . SER A 1 89 ? 1.612 3.028 -12.841 1.00 95.75 89 SER A C 1
ATOM 719 O O . SER A 1 89 ? 0.741 3.100 -11.970 1.00 95.75 89 SER A O 1
ATOM 721 N N . ALA A 1 90 ? 1.806 4.017 -13.719 1.00 94.62 90 ALA A N 1
ATOM 722 C CA . ALA A 1 90 ? 1.056 5.278 -13.671 1.00 94.62 90 ALA A CA 1
ATOM 723 C C . ALA A 1 90 ? -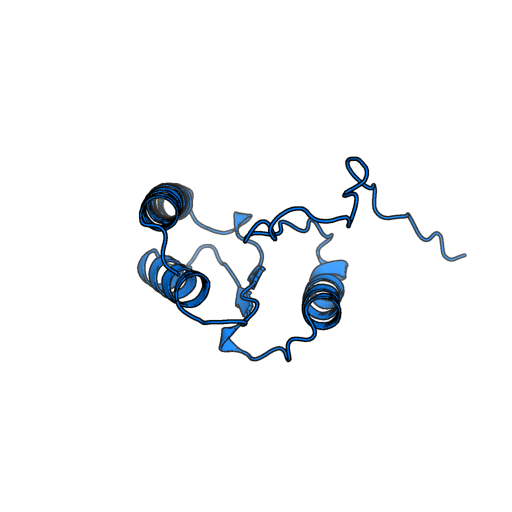0.472 5.065 -13.685 1.00 94.62 90 ALA A C 1
ATOM 725 O O . ALA A 1 90 ? -1.206 5.752 -12.976 1.00 94.62 90 ALA A O 1
ATOM 726 N N . LEU A 1 91 ? -0.947 4.065 -14.440 1.00 96.25 91 LEU A N 1
ATOM 727 C CA . LEU A 1 91 ? -2.359 3.682 -14.475 1.00 96.25 91 LEU A CA 1
ATOM 728 C C . LEU A 1 91 ? -2.854 3.205 -13.100 1.00 96.25 91 LEU A C 1
ATOM 730 O O . LEU A 1 91 ? -3.903 3.651 -12.636 1.00 96.25 91 LEU A O 1
ATOM 734 N N . VAL A 1 92 ? -2.098 2.326 -12.436 1.00 96.06 92 VAL A N 1
ATOM 735 C CA . VAL A 1 92 ? -2.454 1.807 -11.107 1.00 96.06 92 VAL A CA 1
ATOM 736 C C . VAL A 1 92 ? -2.399 2.917 -10.056 1.00 96.06 92 VAL A C 1
ATOM 738 O O . VAL A 1 92 ? -3.284 2.979 -9.204 1.00 96.06 92 VAL A O 1
ATOM 741 N N . GLN A 1 93 ? -1.428 3.832 -10.135 1.00 94.00 93 GLN 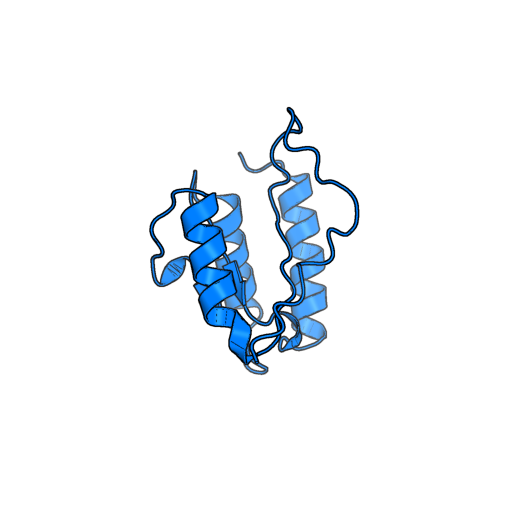A N 1
ATOM 742 C CA . GLN A 1 93 ? -1.347 4.990 -9.236 1.00 94.00 93 GLN A CA 1
ATOM 743 C C . GLN A 1 93 ? -2.573 5.913 -9.357 1.00 94.00 93 GLN A C 1
ATOM 745 O O . GLN A 1 93 ? -3.143 6.310 -8.334 1.00 94.00 93 GLN A O 1
ATOM 750 N N . ASP A 1 94 ? -3.024 6.225 -10.579 1.00 95.12 94 ASP A N 1
ATOM 751 C CA . ASP A 1 94 ? -4.224 7.048 -10.809 1.00 95.12 94 ASP A CA 1
ATOM 752 C C . ASP A 1 94 ? -5.489 6.350 -10.284 1.00 95.12 94 ASP A C 1
ATOM 754 O O . ASP A 1 94 ? -6.266 6.934 -9.520 1.00 95.12 94 ASP A O 1
ATOM 758 N N . GLN A 1 95 ? -5.662 5.062 -10.602 1.00 96.75 95 GLN A N 1
ATOM 759 C CA . GLN A 1 95 ? -6.777 4.257 -10.091 1.00 96.75 95 GLN A CA 1
ATOM 760 C C . GLN A 1 95 ? -6.795 4.213 -8.557 1.00 96.75 95 GLN A C 1
ATOM 762 O O . GLN A 1 95 ? -7.844 4.419 -7.935 1.00 96.75 95 GLN A O 1
ATOM 767 N N . PHE A 1 96 ? -5.632 4.000 -7.941 1.00 94.88 96 PHE A N 1
ATOM 768 C CA . PHE A 1 96 ? -5.489 3.930 -6.494 1.00 94.88 96 PHE A CA 1
ATOM 769 C C . PHE A 1 96 ? -5.794 5.260 -5.819 1.00 94.88 96 PHE A C 1
ATOM 771 O O . PHE A 1 96 ? -6.579 5.295 -4.873 1.00 94.88 96 PHE A O 1
ATOM 778 N N . THR A 1 97 ? -5.283 6.366 -6.354 1.00 91.62 97 THR A N 1
ATOM 779 C CA . THR A 1 97 ? -5.540 7.711 -5.824 1.00 91.62 97 THR A CA 1
ATOM 780 C C . THR A 1 97 ? -7.034 8.038 -5.838 1.00 91.62 97 THR A C 1
ATOM 782 O O . THR A 1 97 ? -7.604 8.429 -4.814 1.00 91.62 97 THR A O 1
ATOM 785 N N . ARG A 1 98 ? -7.719 7.799 -6.966 1.00 92.81 98 ARG A N 1
ATOM 786 C CA . ARG A 1 98 ? -9.175 8.002 -7.078 1.00 92.81 98 ARG A CA 1
ATOM 787 C C . ARG A 1 98 ? -9.949 7.142 -6.081 1.00 92.81 98 ARG A C 1
ATOM 789 O O . ARG A 1 98 ? -10.925 7.601 -5.482 1.00 92.81 98 ARG A O 1
ATOM 796 N N . PHE A 1 99 ? -9.513 5.902 -5.880 1.00 92.44 99 PHE A N 1
ATOM 797 C CA . PHE A 1 99 ? -10.147 4.984 -4.944 1.00 92.44 99 PHE A CA 1
ATOM 798 C C . PHE A 1 99 ? -9.951 5.393 -3.483 1.00 92.44 99 PHE A C 1
ATOM 800 O O . PHE A 1 99 ? -10.925 5.406 -2.731 1.00 92.44 99 PHE A O 1
ATOM 807 N N . LEU A 1 100 ? -8.745 5.811 -3.090 1.00 89.62 100 LEU A N 1
ATOM 808 C CA . LEU A 1 100 ? -8.475 6.342 -1.752 1.00 89.62 100 LEU A CA 1
ATOM 809 C C . LEU A 1 100 ? -9.331 7.579 -1.460 1.00 89.62 100 LEU A C 1
ATOM 811 O O . LEU A 1 100 ? -9.912 7.674 -0.381 1.00 89.62 100 LEU A O 1
ATOM 815 N N . HIS A 1 101 ? -9.489 8.489 -2.427 1.00 88.00 101 HIS A N 1
ATOM 816 C CA . HIS A 1 101 ? -10.399 9.629 -2.285 1.00 88.00 101 HIS A CA 1
ATOM 817 C C . HIS A 1 101 ? -11.853 9.198 -2.080 1.00 88.00 101 HIS A C 1
ATOM 819 O O . HIS A 1 101 ? -12.559 9.792 -1.263 1.00 88.00 101 HIS A O 1
ATOM 825 N N . LYS A 1 102 ? -12.312 8.169 -2.801 1.00 88.25 102 LYS A N 1
ATOM 826 C CA . LYS A 1 102 ? -13.660 7.617 -2.624 1.00 88.25 102 LYS A CA 1
ATOM 827 C C . LYS A 1 102 ? -13.836 7.026 -1.223 1.00 88.25 102 LYS A C 1
ATOM 829 O O . LYS A 1 102 ? -14.814 7.362 -0.563 1.00 88.25 102 LYS A O 1
ATOM 834 N N . LEU A 1 1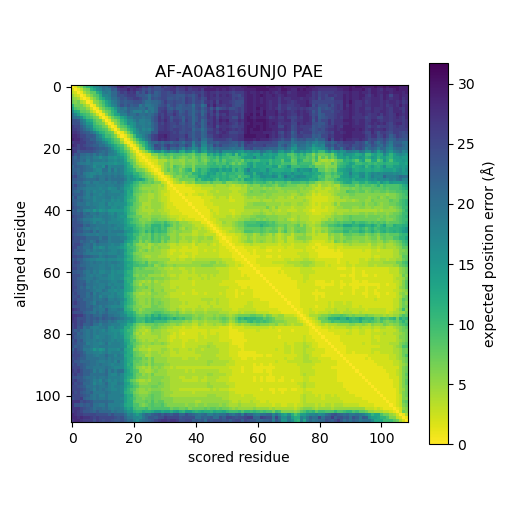03 ? -12.889 6.211 -0.759 1.00 85.75 103 LEU A N 1
ATOM 835 C CA . LEU A 1 103 ? -12.926 5.617 0.580 1.00 85.75 103 LEU A CA 1
ATOM 836 C C . LEU A 1 103 ? -12.873 6.686 1.676 1.00 85.75 103 LEU A C 1
ATOM 838 O O . LEU A 1 103 ? -13.685 6.658 2.591 1.00 85.75 103 LEU A O 1
ATOM 842 N N . ALA A 1 104 ? -11.998 7.685 1.553 1.00 82.75 104 ALA A N 1
ATOM 843 C CA . ALA A 1 104 ? -11.897 8.773 2.525 1.00 82.75 104 ALA A CA 1
ATOM 844 C C . ALA A 1 104 ? -13.203 9.582 2.650 1.00 82.75 104 ALA A C 1
ATOM 846 O O . ALA A 1 104 ? -13.578 9.977 3.753 1.00 82.75 104 ALA A O 1
ATOM 847 N N . LYS A 1 105 ? -13.928 9.790 1.541 1.00 83.81 105 LYS A N 1
ATOM 848 C CA . LYS A 1 105 ? -15.240 10.463 1.540 1.00 83.81 105 LYS A CA 1
ATOM 849 C C . LYS A 1 105 ? -16.348 9.639 2.197 1.00 83.81 105 LYS A C 1
ATOM 851 O O . LYS A 1 105 ? -17.310 10.217 2.686 1.00 83.81 105 LYS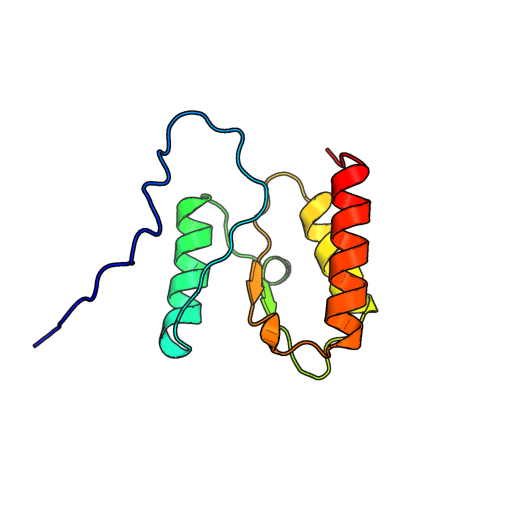 A O 1
ATOM 856 N N . GLN A 1 106 ? -16.231 8.314 2.208 1.00 78.62 106 GLN A N 1
ATOM 857 C CA . GLN A 1 106 ? -17.257 7.421 2.751 1.00 78.62 106 GLN A CA 1
ATOM 858 C C . GLN A 1 106 ? -17.240 7.322 4.287 1.00 78.62 106 GLN A C 1
ATOM 860 O O . GLN A 1 106 ? -18.099 6.642 4.836 1.00 78.62 106 GLN A O 1
ATOM 865 N N . GLN A 1 107 ? -16.291 7.977 4.974 1.00 60.91 107 GLN A N 1
ATOM 866 C CA . GLN A 1 107 ? -16.040 7.818 6.417 1.00 60.91 107 GLN A CA 1
ATOM 867 C C . GLN A 1 107 ? -16.154 6.358 6.914 1.00 60.91 107 GLN A C 1
ATOM 869 O O . GLN A 1 107 ? -16.918 6.072 7.837 1.00 60.91 107 GLN A O 1
ATOM 874 N N . PRO A 1 108 ? -15.417 5.400 6.327 1.00 54.62 108 PRO A N 1
ATOM 875 C CA . PRO A 1 108 ? -15.287 4.082 6.934 1.00 54.62 108 PRO A CA 1
ATOM 876 C C . PRO A 1 108 ? -14.681 4.247 8.341 1.00 54.62 108 PRO A C 1
ATOM 878 O O . PRO A 1 108 ? -13.709 4.996 8.526 1.00 54.62 108 PRO A O 1
ATOM 881 N N . LYS A 1 109 ? -15.355 3.625 9.318 1.00 44.62 109 LYS A N 1
ATOM 882 C CA . LYS A 1 109 ? -15.109 3.739 10.764 1.00 44.62 109 LYS A CA 1
ATOM 883 C C . LYS A 1 109 ? -13.643 3.469 11.099 1.00 44.62 109 LYS A C 1
ATOM 885 O O . LYS A 1 109 ? -13.223 2.313 10.905 1.00 44.62 109 LYS A O 1
#